Protein AF-A0A6N8EU81-F1 (afdb_monomer_lite)

Foldseek 3Di:
DDPPDPPVVVVLLLVLLCCCAPVVDPVSLVVNVVVCVVVLVVVLVVPPPVCSVVVSVVVSVVSSVCSHPPDCPVVD

pLDDT: mean 86.2, std 16.01, range [40.88, 97.25]

Sequence (76 aa):
MKYKKTQRGDFMMAELLLKAQQDQDQEATLQILNCFTPKIKASLQQVPADQREDLKQELYVKMLEVIQNFDLSELK

Structure (mmCIF, N/CA/C/O backbone):
data_AF-A0A6N8EU81-F1
#
_entry.id   AF-A0A6N8EU81-F1
#
loop_
_atom_site.group_PDB
_atom_site.id
_atom_site.type_symbol
_atom_site.label_atom_id
_atom_site.label_alt_id
_atom_site.label_comp_id
_atom_site.label_asym_id
_atom_site.label_entity_id
_atom_site.label_seq_id
_atom_site.pdbx_PDB_ins_code
_atom_site.Cartn_x
_atom_site.Cartn_y
_atom_site.Cartn_z
_atom_site.occupancy
_atom_site.B_iso_or_equiv
_atom_site.auth_seq_id
_atom_site.auth_comp_id
_atom_site.auth_asym_id
_atom_site.auth_atom_id
_atom_site.pdbx_PDB_model_num
ATOM 1 N N . MET A 1 1 ? 20.887 -18.068 19.799 1.00 40.88 1 MET A N 1
ATOM 2 C CA . MET A 1 1 ? 20.584 -16.650 19.496 1.00 40.88 1 MET A CA 1
ATOM 3 C C . MET A 1 1 ? 19.083 -16.442 19.614 1.00 40.88 1 MET A C 1
ATOM 5 O O . MET A 1 1 ? 18.337 -17.143 18.950 1.00 40.88 1 MET A O 1
ATOM 9 N N . LYS A 1 2 ? 18.631 -15.570 20.523 1.00 41.94 2 LYS A N 1
ATOM 10 C CA . LYS A 1 2 ? 17.203 -15.323 20.767 1.00 41.94 2 LYS A CA 1
ATOM 11 C C . LYS A 1 2 ? 16.687 -14.291 19.758 1.00 41.94 2 LYS A C 1
ATOM 13 O O . LYS A 1 2 ? 17.077 -13.130 19.834 1.00 41.94 2 LYS A O 1
ATOM 18 N N . TYR A 1 3 ? 15.807 -14.694 18.844 1.00 44.91 3 TYR A N 1
ATOM 19 C CA . TYR A 1 3 ? 15.019 -13.758 18.042 1.00 44.91 3 TYR A CA 1
ATOM 20 C C . TYR A 1 3 ? 13.986 -13.088 18.962 1.00 44.91 3 TYR A C 1
ATOM 22 O O . TYR A 1 3 ? 12.935 -13.646 19.253 1.00 44.91 3 TYR A O 1
ATOM 30 N N . LYS A 1 4 ? 14.314 -11.905 19.488 1.00 48.47 4 LYS A N 1
ATOM 31 C CA . LYS A 1 4 ? 13.386 -11.033 20.231 1.00 48.47 4 LYS A CA 1
ATOM 32 C C . LYS A 1 4 ? 13.432 -9.611 19.664 1.00 48.47 4 LYS A C 1
ATOM 34 O O . LYS A 1 4 ? 13.769 -8.663 20.365 1.00 48.47 4 LYS A O 1
ATOM 39 N N . LYS A 1 5 ? 13.135 -9.460 18.371 1.00 47.06 5 LYS A N 1
ATOM 40 C CA . LYS A 1 5 ? 13.017 -8.139 17.723 1.00 47.06 5 LYS A CA 1
ATOM 41 C C . LYS A 1 5 ? 11.807 -7.987 16.790 1.00 47.06 5 LYS A C 1
ATOM 43 O O . LYS A 1 5 ? 11.779 -7.044 16.014 1.00 47.06 5 LYS A O 1
ATOM 48 N N . THR A 1 6 ? 10.806 -8.863 16.893 1.00 51.06 6 THR A N 1
ATOM 49 C CA . THR A 1 6 ? 9.674 -8.882 15.944 1.00 51.06 6 THR A CA 1
ATOM 50 C C . THR A 1 6 ? 8.382 -8.278 16.510 1.00 51.06 6 THR A C 1
ATOM 52 O O . THR A 1 6 ? 7.653 -7.629 15.781 1.00 51.06 6 THR A O 1
ATOM 55 N N . GLN A 1 7 ? 8.143 -8.323 17.826 1.00 50.66 7 GLN A N 1
ATOM 56 C CA . GLN A 1 7 ? 6.827 -7.930 18.365 1.00 50.66 7 GLN A CA 1
ATOM 57 C C . GLN A 1 7 ? 6.502 -6.423 18.345 1.00 50.66 7 GLN A C 1
ATOM 59 O O . GLN A 1 7 ? 5.339 -6.058 18.449 1.00 50.66 7 GLN A O 1
ATOM 64 N N . ARG A 1 8 ? 7.492 -5.528 18.201 1.00 55.94 8 ARG A N 1
ATOM 65 C CA . ARG A 1 8 ? 7.247 -4.068 18.197 1.00 55.94 8 ARG A CA 1
ATOM 66 C C . ARG A 1 8 ? 6.797 -3.531 16.831 1.00 55.94 8 ARG A C 1
ATOM 68 O O . ARG A 1 8 ? 6.117 -2.514 16.788 1.00 55.94 8 ARG A O 1
ATOM 75 N N . GLY A 1 9 ? 7.200 -4.181 15.737 1.00 60.56 9 GLY A N 1
ATOM 76 C CA . GLY A 1 9 ? 6.823 -3.774 14.378 1.00 60.56 9 GLY A CA 1
ATOM 77 C C . GLY A 1 9 ? 5.397 -4.192 14.027 1.00 60.56 9 GLY A C 1
ATOM 78 O O . GLY A 1 9 ? 4.642 -3.388 13.491 1.00 60.56 9 GLY A O 1
ATOM 79 N N . ASP A 1 10 ? 5.018 -5.411 14.414 1.00 61.00 10 ASP A N 1
ATOM 80 C CA . ASP A 1 10 ? 3.686 -5.966 14.150 1.00 61.00 10 ASP A CA 1
ATOM 81 C C . ASP A 1 10 ? 2.594 -5.176 14.890 1.00 61.00 10 ASP A C 1
ATOM 83 O O . ASP A 1 10 ? 1.572 -4.826 14.304 1.00 61.00 10 ASP A O 1
ATOM 87 N N . PHE A 1 11 ? 2.861 -4.789 16.145 1.00 65.69 11 PHE A N 1
ATOM 88 C CA . PHE A 1 11 ? 1.953 -3.958 16.944 1.00 65.69 11 PHE A CA 1
ATOM 89 C C . PHE A 1 11 ? 1.746 -2.560 16.332 1.00 65.69 11 PHE A C 1
ATOM 91 O O . PHE A 1 11 ? 0.644 -2.024 16.361 1.00 65.69 11 PHE A O 1
ATOM 98 N N . MET A 1 12 ? 2.793 -1.989 15.726 1.00 84.00 12 MET A N 1
ATOM 99 C CA . MET A 1 12 ? 2.740 -0.677 15.073 1.00 84.00 12 MET A CA 1
ATOM 100 C C . MET A 1 12 ? 1.957 -0.716 13.753 1.00 84.00 12 MET A C 1
ATOM 102 O O . MET A 1 12 ? 1.213 0.215 13.464 1.00 84.00 12 MET A O 1
ATOM 106 N N . MET A 1 13 ? 2.090 -1.782 12.957 1.00 89.31 13 MET A N 1
ATOM 107 C CA . MET A 1 13 ? 1.325 -1.924 11.710 1.00 89.31 13 MET A CA 1
ATOM 108 C C . MET A 1 13 ? -0.166 -2.152 11.971 1.00 89.31 13 MET A C 1
ATOM 110 O O . MET A 1 13 ? -0.993 -1.554 11.288 1.00 89.31 13 MET A O 1
ATOM 114 N N . ALA A 1 14 ? -0.514 -2.963 12.975 1.00 89.62 14 ALA A N 1
ATOM 115 C CA . ALA A 1 14 ? -1.904 -3.175 13.374 1.00 89.62 14 ALA A CA 1
ATOM 116 C 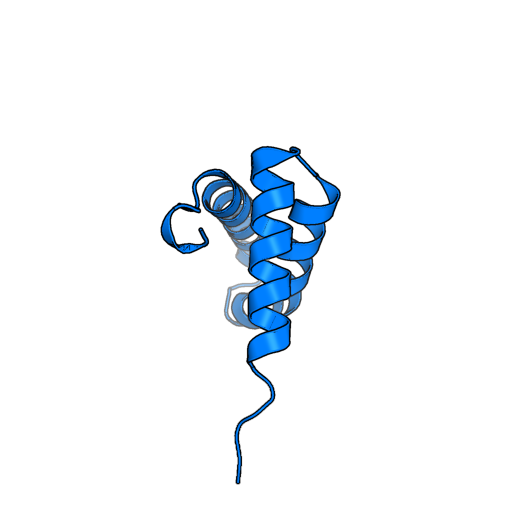C . ALA A 1 14 ? -2.578 -1.870 13.833 1.00 89.62 14 ALA A C 1
ATOM 118 O O . ALA A 1 14 ? -3.698 -1.573 13.423 1.00 89.62 14 ALA A O 1
ATOM 119 N N . GLU A 1 15 ? -1.878 -1.059 14.633 1.00 91.00 15 GLU A N 1
ATOM 120 C CA . GLU A 1 15 ? -2.379 0.245 15.082 1.00 91.00 15 GLU A CA 1
ATOM 121 C C . GLU A 1 15 ? -2.597 1.213 13.910 1.00 91.00 15 GLU A C 1
ATOM 123 O O . GLU A 1 15 ? -3.622 1.892 13.847 1.00 91.00 15 GLU A O 1
ATOM 128 N N . LEU A 1 16 ? -1.662 1.261 12.956 1.00 93.25 16 LEU A N 1
ATOM 129 C CA . LEU A 1 16 ? -1.807 2.100 11.765 1.00 93.25 16 LEU A CA 1
ATOM 130 C C . LEU A 1 16 ? -2.973 1.644 10.880 1.00 93.25 16 LEU A C 1
ATOM 132 O O . LEU A 1 16 ? -3.692 2.492 10.362 1.00 93.25 16 LEU A O 1
ATOM 136 N N . LEU A 1 17 ? -3.191 0.332 10.730 1.00 92.94 17 LEU A N 1
ATOM 137 C CA . LEU A 1 17 ? -4.329 -0.211 9.980 1.00 92.94 17 LEU A CA 1
ATOM 138 C C . LEU A 1 17 ? -5.667 0.153 10.632 1.00 92.94 17 LEU A C 1
ATOM 140 O O . LEU A 1 17 ? -6.594 0.560 9.933 1.00 92.94 17 LEU A O 1
ATOM 144 N N . LEU A 1 18 ? -5.751 0.073 11.964 1.00 92.50 18 LEU A N 1
ATOM 145 C CA . LEU A 1 18 ? -6.931 0.505 12.714 1.00 92.50 18 LEU A CA 1
ATOM 146 C C . LEU A 1 18 ? -7.227 1.992 12.482 1.00 92.50 18 LEU A C 1
ATOM 148 O O . LEU A 1 18 ? -8.348 2.321 12.104 1.00 92.50 18 LEU A O 1
ATOM 152 N N . LYS A 1 19 ? -6.227 2.872 12.624 1.00 92.88 19 LYS A N 1
ATOM 153 C CA . LYS A 1 19 ? -6.383 4.321 12.388 1.00 92.88 19 LYS A CA 1
ATOM 154 C C . LYS A 1 19 ? -6.760 4.640 10.942 1.00 92.88 19 LYS A C 1
ATOM 156 O O . LYS A 1 19 ? -7.646 5.453 10.692 1.00 92.88 19 LYS A O 1
ATOM 161 N N . ALA A 1 20 ? -6.123 3.972 9.981 1.00 93.44 20 ALA A N 1
ATOM 162 C CA . ALA A 1 20 ? -6.390 4.181 8.563 1.00 93.44 20 ALA A CA 1
ATOM 163 C C . ALA A 1 20 ? -7.835 3.808 8.181 1.00 93.44 20 ALA A C 1
ATOM 165 O O . ALA A 1 20 ? -8.452 4.517 7.389 1.00 93.44 20 ALA A O 1
ATOM 166 N N . GLN A 1 21 ? -8.387 2.725 8.746 1.00 91.69 21 GLN A N 1
ATOM 167 C CA . GLN A 1 21 ? -9.753 2.286 8.441 1.00 91.69 21 GLN A CA 1
ATOM 168 C C . GLN A 1 21 ? -10.831 2.967 9.295 1.00 91.69 21 GLN A C 1
ATOM 170 O O . GLN A 1 21 ? -11.842 3.409 8.754 1.00 91.69 21 GLN A O 1
ATOM 175 N N . GLN A 1 22 ? -10.655 3.020 10.619 1.00 87.56 22 GLN A N 1
ATOM 176 C CA . GLN A 1 22 ? -11.700 3.465 11.553 1.00 87.56 22 GLN A CA 1
ATOM 177 C C . GLN A 1 22 ? -11.761 4.984 11.667 1.00 87.56 22 GLN A C 1
ATOM 179 O O . GLN A 1 22 ? -12.846 5.559 11.604 1.00 87.56 22 GLN A O 1
ATOM 184 N N . ASP A 1 23 ? -10.598 5.625 11.783 1.00 88.00 23 ASP A N 1
ATOM 185 C CA . ASP A 1 23 ? -10.498 7.074 11.970 1.00 88.00 23 ASP A CA 1
ATOM 186 C C . ASP A 1 23 ? -10.372 7.819 10.628 1.00 88.00 23 ASP A C 1
ATOM 188 O O . ASP A 1 23 ? -10.285 9.046 10.603 1.00 88.00 23 ASP A O 1
ATOM 192 N N . GLN A 1 24 ? -10.353 7.078 9.508 1.00 86.12 24 GLN A N 1
ATOM 193 C CA . GLN A 1 24 ? -10.055 7.581 8.161 1.00 86.12 24 GLN A CA 1
ATOM 194 C C . GLN A 1 24 ? -8.758 8.408 8.121 1.00 86.12 24 GLN A C 1
ATOM 196 O O . GLN A 1 24 ? -8.637 9.381 7.370 1.00 86.12 24 GLN A O 1
ATOM 201 N N . ASP A 1 25 ? -7.782 8.021 8.948 1.00 93.06 25 ASP A N 1
ATOM 202 C CA . ASP A 1 25 ? -6.533 8.749 9.116 1.00 93.06 25 ASP A CA 1
ATOM 203 C C . ASP A 1 25 ? -5.649 8.588 7.865 1.00 93.06 25 ASP A C 1
ATOM 205 O O . ASP A 1 25 ? -5.029 7.547 7.599 1.00 93.06 25 ASP A O 1
ATOM 209 N N . GLN A 1 26 ? -5.601 9.657 7.068 1.00 92.88 26 GLN A N 1
ATOM 210 C CA . GLN A 1 26 ? -4.782 9.727 5.862 1.00 92.88 26 GLN A CA 1
ATOM 211 C C . GLN A 1 26 ? -3.287 9.658 6.182 1.00 92.88 26 GLN A C 1
ATOM 213 O O . GLN A 1 26 ? -2.526 9.084 5.403 1.00 92.88 26 GLN A O 1
ATOM 218 N N . GLU A 1 27 ? -2.861 10.186 7.328 1.00 94.44 27 GLU A N 1
ATOM 219 C CA . GLU A 1 27 ? -1.465 10.138 7.755 1.00 94.44 27 GLU A CA 1
ATOM 220 C C . GLU A 1 27 ? -1.075 8.705 8.133 1.00 94.44 27 GLU A C 1
ATOM 222 O O . GLU A 1 27 ? -0.016 8.226 7.726 1.00 94.44 27 GLU A O 1
ATOM 227 N N . ALA A 1 28 ? -1.961 7.961 8.803 1.00 94.38 28 ALA A N 1
ATOM 228 C CA . ALA A 1 28 ? -1.745 6.537 9.061 1.00 94.38 28 ALA A CA 1
ATOM 229 C C . ALA A 1 28 ? -1.620 5.733 7.754 1.00 94.38 28 ALA A C 1
ATOM 231 O O . ALA A 1 28 ? -0.709 4.913 7.606 1.00 94.38 28 ALA A O 1
ATOM 232 N N . THR A 1 29 ? -2.472 6.027 6.767 1.00 94.88 29 THR A N 1
ATOM 233 C CA . THR A 1 29 ? -2.397 5.423 5.426 1.00 94.88 29 THR A CA 1
ATOM 234 C C . THR A 1 29 ? -1.053 5.723 4.755 1.00 94.88 29 THR A C 1
ATOM 236 O O . THR A 1 29 ? -0.384 4.813 4.258 1.00 94.88 29 THR A O 1
ATOM 239 N N . LEU A 1 30 ? -0.609 6.983 4.781 1.00 95.19 30 LEU A N 1
ATOM 240 C CA . LEU A 1 30 ? 0.684 7.393 4.228 1.00 95.19 30 LEU A CA 1
ATOM 241 C C . LEU A 1 30 ? 1.856 6.709 4.936 1.00 95.19 30 LEU A C 1
ATOM 243 O O . LEU A 1 30 ? 2.801 6.280 4.274 1.00 95.19 30 LEU A O 1
ATOM 247 N N . GLN A 1 31 ? 1.801 6.554 6.258 1.00 95.25 31 GLN A N 1
ATOM 248 C CA . GLN A 1 31 ? 2.834 5.847 7.013 1.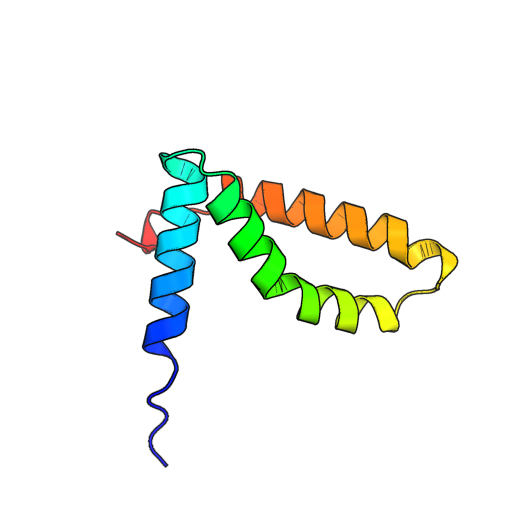00 95.25 31 GLN A CA 1
ATOM 249 C C . GLN A 1 31 ? 2.937 4.378 6.603 1.00 95.25 31 GLN A C 1
ATOM 251 O O . GLN A 1 31 ? 4.049 3.901 6.359 1.00 95.25 31 GLN A O 1
ATOM 256 N N . ILE A 1 32 ? 1.805 3.688 6.427 1.00 94.75 32 ILE A N 1
ATOM 257 C CA . ILE A 1 32 ? 1.791 2.316 5.902 1.00 94.75 32 ILE A CA 1
ATOM 258 C C . ILE A 1 32 ? 2.461 2.286 4.522 1.00 94.75 32 ILE A C 1
ATOM 260 O O . ILE A 1 32 ? 3.418 1.539 4.320 1.00 94.75 32 ILE A O 1
ATOM 264 N N . LEU A 1 33 ? 2.039 3.139 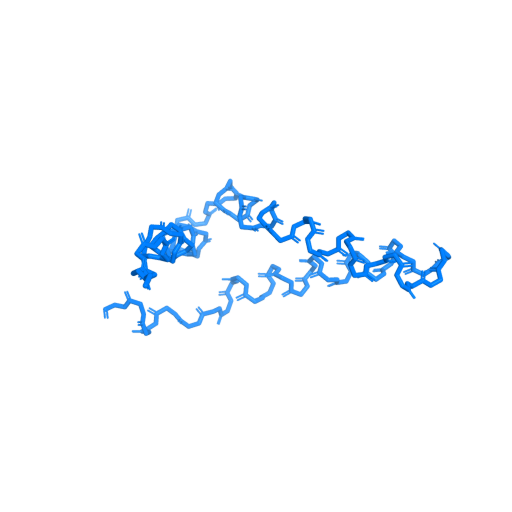3.582 1.00 94.62 33 LEU A N 1
ATOM 265 C CA . LEU A 1 33 ? 2.631 3.196 2.236 1.00 94.62 33 LEU A CA 1
ATOM 266 C C . LEU A 1 33 ? 4.145 3.484 2.265 1.00 94.62 33 LEU A C 1
ATOM 268 O O . LEU A 1 33 ? 4.927 2.882 1.516 1.00 94.62 33 LEU A O 1
ATOM 272 N N . ASN A 1 34 ? 4.590 4.366 3.158 1.00 94.12 34 ASN A N 1
ATOM 273 C CA . ASN A 1 34 ? 6.000 4.704 3.329 1.00 94.12 34 ASN A CA 1
ATOM 274 C C . ASN A 1 34 ? 6.823 3.513 3.838 1.00 94.12 34 ASN A C 1
ATOM 276 O O . ASN A 1 34 ? 7.947 3.314 3.372 1.00 94.12 34 ASN A O 1
ATOM 280 N N . CYS A 1 35 ? 6.264 2.662 4.705 1.00 93.81 35 CYS A N 1
ATOM 281 C CA . CYS A 1 35 ? 6.929 1.437 5.153 1.00 93.81 35 CYS A CA 1
ATOM 282 C C . CYS A 1 35 ? 7.196 0.445 4.008 1.00 93.81 35 CYS A C 1
ATOM 284 O O . CYS A 1 35 ? 8.218 -0.247 4.019 1.00 93.81 35 CYS A O 1
ATOM 286 N N . PHE A 1 36 ? 6.325 0.391 2.996 1.00 93.56 36 PHE A N 1
ATOM 287 C CA . PHE A 1 36 ? 6.498 -0.496 1.838 1.00 93.56 36 PHE A CA 1
ATOM 288 C C . PHE A 1 36 ? 7.268 0.142 0.678 1.00 93.56 36 PHE A C 1
ATOM 290 O O . PHE A 1 36 ? 7.822 -0.580 -0.153 1.00 93.56 36 PHE A O 1
ATOM 297 N N . THR A 1 37 ? 7.393 1.470 0.644 1.00 93.19 37 THR A N 1
ATOM 298 C CA . THR A 1 37 ? 8.083 2.202 -0.431 1.00 93.19 37 THR A CA 1
ATOM 299 C C . THR A 1 37 ? 9.496 1.675 -0.739 1.00 93.19 37 THR A C 1
ATOM 301 O O . THR A 1 37 ? 9.804 1.498 -1.920 1.00 93.19 37 THR A O 1
ATOM 304 N N . PRO A 1 38 ? 10.366 1.347 0.242 1.00 94.38 38 PRO A N 1
ATOM 305 C CA . PRO A 1 38 ? 11.675 0.758 -0.049 1.00 94.38 38 PRO A CA 1
ATOM 306 C C . PRO A 1 38 ? 11.583 -0.589 -0.780 1.00 94.38 38 PRO A C 1
ATOM 308 O O . PRO A 1 38 ? 12.350 -0.841 -1.710 1.00 94.38 38 PRO A O 1
ATOM 311 N N . LYS A 1 39 ? 10.619 -1.440 -0.401 1.00 93.62 39 LYS A N 1
ATOM 312 C CA . LYS A 1 39 ? 10.403 -2.759 -1.019 1.00 93.62 39 LYS A CA 1
ATOM 313 C C . LYS A 1 39 ? 9.829 -2.639 -2.430 1.00 93.62 39 LYS A C 1
ATOM 315 O O . LYS A 1 39 ? 10.269 -3.355 -3.329 1.00 93.62 39 LYS A O 1
ATOM 320 N N . ILE A 1 40 ? 8.900 -1.705 -2.638 1.00 94.00 40 ILE A N 1
ATOM 321 C CA . ILE A 1 40 ? 8.337 -1.393 -3.958 1.00 94.00 40 ILE A CA 1
ATOM 322 C C . ILE A 1 40 ? 9.446 -0.891 -4.881 1.00 94.00 40 ILE A C 1
ATOM 324 O O . ILE A 1 40 ? 9.649 -1.449 -5.955 1.00 94.00 40 ILE A O 1
ATOM 328 N N . LYS A 1 41 ? 10.238 0.095 -4.436 1.00 93.69 41 LYS A N 1
ATOM 329 C CA . LYS A 1 41 ? 11.362 0.635 -5.216 1.00 93.69 41 LYS A CA 1
ATOM 330 C C . LYS A 1 41 ? 12.370 -0.441 -5.607 1.00 93.69 41 LYS A C 1
ATOM 332 O O . LYS A 1 41 ? 12.824 -0.436 -6.746 1.00 93.69 41 LYS A O 1
ATOM 337 N N . ALA A 1 42 ? 12.708 -1.348 -4.688 1.00 95.12 42 ALA A N 1
ATOM 338 C CA . ALA A 1 42 ? 13.612 -2.460 -4.970 1.00 95.12 42 ALA A CA 1
ATOM 339 C C . ALA A 1 42 ? 13.029 -3.429 -6.014 1.00 95.12 42 ALA A C 1
ATOM 341 O O . ALA A 1 42 ? 13.742 -3.848 -6.922 1.00 95.12 42 ALA A O 1
ATOM 342 N N . SER A 1 43 ? 11.733 -3.735 -5.925 1.00 93.38 43 SER A N 1
ATOM 343 C CA . SER A 1 43 ? 11.046 -4.627 -6.872 1.00 93.38 43 SER A CA 1
ATOM 344 C C . SER A 1 43 ? 10.957 -4.007 -8.273 1.00 93.38 43 SER A C 1
ATOM 346 O O . SER A 1 43 ? 11.250 -4.669 -9.265 1.00 93.38 43 SER A O 1
ATOM 348 N N . LEU A 1 44 ? 10.662 -2.706 -8.362 1.00 95.75 44 LEU A N 1
ATOM 349 C CA . LEU A 1 44 ? 10.569 -1.968 -9.627 1.00 95.75 44 LEU A CA 1
ATOM 350 C C . LEU A 1 44 ? 11.897 -1.873 -10.393 1.00 95.75 44 LEU A C 1
ATOM 352 O O . LEU A 1 44 ? 11.881 -1.633 -11.598 1.00 95.75 44 LEU A O 1
ATOM 356 N N . GLN A 1 45 ? 13.053 -2.084 -9.750 1.00 95.31 45 GLN A N 1
ATOM 357 C CA . GLN A 1 45 ? 14.337 -2.110 -10.470 1.00 95.31 45 GLN A CA 1
ATOM 358 C C . GLN A 1 45 ? 14.411 -3.236 -11.508 1.00 95.31 45 GLN A C 1
ATOM 360 O O . GLN A 1 45 ? 15.156 -3.121 -12.47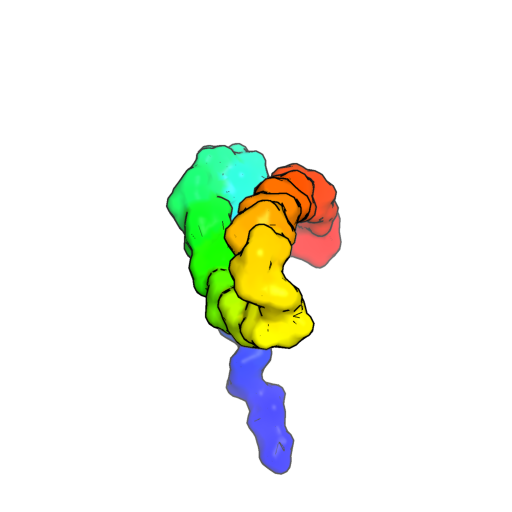8 1.00 95.31 45 GLN A O 1
ATOM 365 N N . GLN A 1 46 ? 13.627 -4.301 -11.324 1.00 94.50 46 GLN A N 1
ATOM 366 C CA . GLN A 1 46 ? 13.581 -5.461 -12.219 1.00 94.50 46 GLN A CA 1
ATOM 367 C C . GLN A 1 46 ? 12.658 -5.244 -13.430 1.00 94.50 46 GLN A C 1
ATOM 369 O O . GLN A 1 46 ? 12.603 -6.081 -14.324 1.00 94.50 46 GLN A O 1
ATOM 374 N N . VAL A 1 47 ? 11.935 -4.124 -13.464 1.00 95.38 47 VAL A N 1
ATOM 375 C CA . VAL A 1 47 ? 10.927 -3.801 -14.479 1.00 95.38 47 VAL A CA 1
ATOM 376 C C . VAL A 1 47 ? 11.566 -2.919 -15.563 1.00 95.38 47 VAL A C 1
ATOM 378 O O . VAL A 1 47 ? 12.433 -2.097 -15.230 1.00 95.38 47 VAL A O 1
ATOM 381 N N . PRO A 1 48 ? 11.179 -3.048 -16.846 1.00 97.06 48 PRO A N 1
ATOM 382 C CA . PRO A 1 48 ? 11.590 -2.124 -17.905 1.00 97.06 48 PRO A CA 1
ATOM 383 C C . PRO A 1 48 ? 11.291 -0.661 -17.554 1.00 97.06 48 PRO A C 1
ATOM 385 O O . PRO A 1 48 ? 10.253 -0.356 -16.971 1.00 97.06 48 PRO A O 1
ATOM 388 N N . ALA A 1 49 ? 12.221 0.250 -17.857 1.00 95.12 49 ALA A N 1
ATOM 389 C CA . ALA A 1 49 ? 12.169 1.634 -17.374 1.00 95.12 49 ALA A CA 1
ATOM 390 C C . ALA A 1 49 ? 10.913 2.401 -17.823 1.00 95.12 49 ALA A C 1
ATOM 392 O O . ALA A 1 49 ? 10.386 3.203 -17.057 1.00 95.12 49 ALA A O 1
ATOM 393 N N . ASP A 1 50 ? 10.437 2.109 -19.027 1.00 96.75 50 ASP A N 1
ATOM 394 C CA . ASP A 1 50 ? 9.222 2.629 -19.651 1.00 96.75 50 ASP A CA 1
ATOM 395 C C . ASP A 1 50 ? 7.930 2.181 -18.948 1.00 96.75 50 ASP A C 1
ATOM 397 O O . ASP A 1 50 ? 6.930 2.880 -19.030 1.00 96.75 50 ASP A O 1
ATOM 401 N N . GLN A 1 51 ? 7.956 1.070 -18.207 1.00 96.88 51 GLN A N 1
ATOM 402 C CA . GLN A 1 51 ? 6.787 0.505 -17.513 1.00 96.88 51 GLN A CA 1
ATOM 403 C C . GLN A 1 51 ? 6.805 0.749 -15.995 1.00 96.88 51 GLN A C 1
ATOM 405 O O . GLN A 1 51 ? 5.833 0.466 -15.294 1.00 96.88 51 GLN A O 1
ATOM 410 N N . ARG A 1 52 ? 7.924 1.249 -15.450 1.00 95.75 52 ARG A N 1
ATOM 411 C CA . ARG A 1 52 ? 8.129 1.378 -13.996 1.00 95.75 52 ARG A CA 1
ATOM 412 C C . ARG A 1 52 ? 7.134 2.306 -13.322 1.00 95.75 52 ARG A C 1
ATOM 414 O O . ARG A 1 52 ? 6.709 1.994 -12.214 1.00 95.75 52 ARG A O 1
ATOM 421 N N . GLU A 1 53 ? 6.831 3.455 -13.922 1.00 95.75 53 GLU A N 1
ATOM 422 C CA . GLU A 1 53 ? 5.967 4.446 -13.271 1.00 95.75 53 GLU A CA 1
ATOM 423 C C . GLU A 1 53 ? 4.504 3.999 -13.271 1.00 95.75 53 GLU A C 1
ATOM 425 O O . GLU A 1 53 ? 3.858 4.081 -12.228 1.00 95.75 53 GLU A O 1
ATOM 430 N N . ASP A 1 54 ? 4.026 3.424 -14.374 1.00 97.25 54 ASP A N 1
ATOM 431 C CA . ASP A 1 54 ? 2.667 2.883 -14.465 1.00 97.25 54 ASP A CA 1
ATOM 432 C C . ASP A 1 54 ? 2.461 1.756 -13.444 1.00 97.25 54 ASP A C 1
ATOM 434 O O . ASP A 1 54 ? 1.543 1.804 -12.622 1.00 97.25 54 ASP A O 1
ATOM 438 N N . LEU A 1 55 ? 3.386 0.790 -13.401 1.00 96.62 55 LEU A N 1
ATOM 439 C CA . LEU A 1 55 ? 3.321 -0.304 -12.431 1.00 96.62 55 LEU A CA 1
ATOM 440 C C . LEU A 1 55 ? 3.455 0.197 -10.987 1.00 96.62 55 LEU A C 1
ATOM 442 O O . LEU A 1 55 ? 2.809 -0.327 -10.080 1.00 96.62 55 LEU A O 1
ATOM 446 N N . LYS A 1 56 ? 4.284 1.220 -10.746 1.00 96.12 56 LYS A N 1
ATOM 447 C CA . LYS A 1 56 ? 4.397 1.848 -9.426 1.00 96.12 56 LYS A CA 1
ATOM 448 C C . LYS A 1 56 ? 3.046 2.382 -8.971 1.00 96.12 56 LYS A C 1
ATOM 450 O O . LYS A 1 56 ? 2.648 2.107 -7.841 1.00 96.12 56 LYS A O 1
ATOM 455 N N . GLN A 1 57 ? 2.355 3.129 -9.825 1.00 96.56 57 GLN A N 1
ATOM 456 C CA . GLN A 1 57 ? 1.046 3.691 -9.503 1.00 96.56 57 GLN A CA 1
ATOM 457 C C . GLN A 1 57 ? 0.011 2.594 -9.251 1.00 96.56 57 GLN A C 1
ATOM 459 O O . GLN A 1 57 ? -0.677 2.646 -8.233 1.00 96.56 57 GLN A O 1
ATOM 464 N N . GLU A 1 58 ? -0.036 1.562 -10.096 1.00 97.00 58 GLU A N 1
ATOM 465 C CA . GLU A 1 58 ? -0.945 0.425 -9.910 1.00 97.00 58 GLU A CA 1
ATOM 466 C C . GLU A 1 58 ? -0.728 -0.267 -8.554 1.00 97.00 58 GLU A C 1
ATOM 468 O O . GLU A 1 58 ? -1.687 -0.574 -7.844 1.00 97.00 58 GLU A O 1
ATOM 473 N N . LEU A 1 59 ? 0.531 -0.466 -8.150 1.00 96.12 59 LEU A N 1
ATOM 474 C CA . LEU A 1 59 ? 0.860 -1.046 -6.847 1.00 96.12 59 LEU A CA 1
ATOM 475 C C . LEU A 1 59 ? 0.376 -0.169 -5.687 1.00 96.12 59 LEU A C 1
ATOM 477 O O . LEU A 1 59 ? -0.164 -0.703 -4.720 1.00 96.12 59 LEU A O 1
ATOM 481 N N . TYR A 1 60 ? 0.531 1.155 -5.772 1.00 95.88 60 TYR A N 1
ATOM 482 C CA . TYR A 1 60 ? 0.024 2.061 -4.738 1.00 95.88 60 TYR A CA 1
ATOM 483 C C . TYR A 1 60 ? -1.507 2.044 -4.655 1.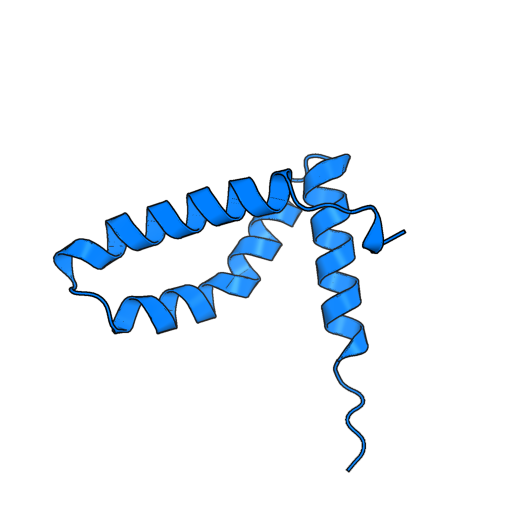00 95.88 60 TYR A C 1
ATOM 485 O O . TYR A 1 60 ? -2.041 2.005 -3.548 1.00 95.88 60 TYR A O 1
ATOM 493 N N . VAL A 1 61 ? -2.215 2.009 -5.789 1.00 96.44 61 VAL A N 1
ATOM 494 C CA . VAL A 1 61 ? -3.684 1.895 -5.810 1.00 96.44 61 VAL A CA 1
ATOM 495 C C . VAL A 1 61 ? -4.133 0.587 -5.160 1.00 96.44 61 VAL A C 1
ATOM 497 O O . VAL A 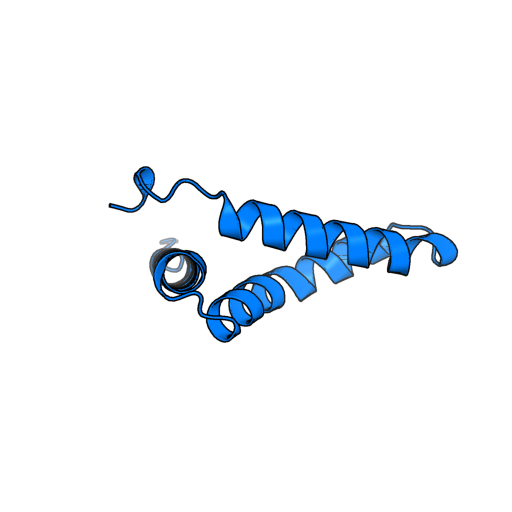1 61 ? -4.939 0.614 -4.232 1.00 96.44 61 VAL A O 1
ATOM 500 N N . LYS A 1 62 ? -3.535 -0.548 -5.541 1.00 96.62 62 LYS A N 1
ATOM 501 C CA . LYS A 1 62 ? -3.839 -1.848 -4.918 1.00 96.62 62 LYS A CA 1
ATOM 502 C C . LYS A 1 62 ? -3.542 -1.864 -3.424 1.00 96.62 62 LYS A C 1
ATOM 504 O O . LYS A 1 62 ? -4.276 -2.471 -2.654 1.00 96.62 62 LYS A O 1
ATOM 509 N N . MET A 1 63 ? -2.475 -1.200 -2.986 1.00 95.56 63 MET A N 1
ATOM 510 C CA . MET A 1 63 ? -2.187 -1.080 -1.560 1.00 95.56 63 MET A CA 1
ATOM 511 C C . MET A 1 63 ? -3.269 -0.302 -0.814 1.00 95.56 63 MET A C 1
ATOM 513 O O . MET A 1 63 ? -3.643 -0.720 0.276 1.00 95.56 63 MET A O 1
ATOM 517 N N . LEU A 1 64 ? -3.779 0.793 -1.382 1.00 94.75 64 LEU A N 1
ATOM 518 C CA . LEU A 1 64 ? -4.884 1.545 -0.784 1.00 94.75 64 LEU A CA 1
ATOM 519 C C . LEU A 1 64 ? -6.140 0.677 -0.658 1.00 94.75 64 LEU A C 1
ATOM 521 O O . LEU A 1 64 ? -6.755 0.648 0.405 1.00 94.75 64 LEU A O 1
ATOM 525 N N . GLU A 1 65 ? -6.476 -0.080 -1.703 1.00 95.44 65 GLU A N 1
ATOM 526 C CA . GLU A 1 65 ? -7.601 -1.023 -1.684 1.00 95.44 65 GLU A CA 1
ATOM 527 C C . GLU A 1 65 ? -7.421 -2.097 -0.607 1.00 95.44 65 GLU A C 1
ATOM 529 O O . GLU A 1 65 ? -8.350 -2.383 0.147 1.00 95.44 65 GLU A O 1
ATOM 534 N N . VAL A 1 66 ? -6.222 -2.675 -0.495 1.00 95.00 66 VAL A N 1
ATOM 535 C CA . VAL A 1 66 ? -5.916 -3.669 0.540 1.00 95.00 66 VAL A CA 1
ATOM 536 C C . VAL A 1 66 ? -6.020 -3.051 1.929 1.00 95.00 66 VAL A C 1
ATOM 538 O O . VAL A 1 66 ? -6.649 -3.648 2.790 1.00 95.00 66 VAL A O 1
ATOM 541 N N . ILE A 1 67 ? -5.463 -1.857 2.155 1.00 93.38 67 ILE A N 1
ATOM 542 C CA . ILE A 1 67 ? -5.543 -1.165 3.450 1.00 93.38 67 ILE A CA 1
ATOM 543 C C . ILE A 1 67 ? -7.000 -0.931 3.849 1.00 93.38 67 ILE A C 1
ATOM 545 O O . ILE A 1 67 ? -7.331 -1.132 5.010 1.00 93.38 67 ILE A O 1
ATOM 549 N N . GLN A 1 68 ? -7.873 -0.551 2.914 1.00 91.81 68 GLN A N 1
ATOM 550 C CA . GLN A 1 68 ? -9.288 -0.288 3.197 1.00 91.81 68 GLN A CA 1
ATOM 551 C C . GLN A 1 68 ? -10.107 -1.558 3.456 1.00 91.81 68 GLN A C 1
ATOM 553 O O . GLN A 1 68 ? -11.036 -1.523 4.255 1.00 91.81 68 GLN A O 1
ATOM 558 N N . ASN A 1 69 ? -9.771 -2.664 2.789 1.00 92.50 69 ASN A N 1
ATOM 559 C CA . ASN A 1 69 ? -10.544 -3.910 2.845 1.00 92.50 69 ASN A CA 1
ATOM 560 C C . ASN A 1 69 ? -9.917 -4.986 3.742 1.00 92.50 69 ASN A C 1
ATOM 562 O O . ASN A 1 69 ? -10.430 -6.103 3.804 1.00 92.50 69 ASN A O 1
ATOM 566 N N . PHE A 1 70 ? -8.794 -4.689 4.397 1.00 91.31 70 PHE A N 1
ATOM 567 C CA . PHE A 1 70 ? -8.118 -5.637 5.275 1.00 91.31 70 PHE A CA 1
ATOM 568 C C . PHE A 1 70 ? -9.036 -6.028 6.438 1.00 91.31 70 PHE A C 1
ATOM 570 O O . PHE A 1 70 ? -9.552 -5.157 7.138 1.00 91.31 70 PHE A O 1
ATOM 577 N N . ASP A 1 71 ? -9.229 -7.328 6.658 1.00 89.75 71 ASP A N 1
ATOM 578 C CA . ASP A 1 71 ? -10.065 -7.808 7.753 1.00 89.75 71 ASP A CA 1
ATOM 579 C C . ASP A 1 71 ? -9.344 -7.631 9.098 1.00 89.75 71 ASP A C 1
ATOM 581 O O . ASP A 1 71 ? -8.363 -8.306 9.405 1.00 89.75 71 ASP A O 1
ATOM 585 N N . LEU A 1 72 ? -9.843 -6.701 9.911 1.00 85.19 72 LEU A N 1
ATOM 586 C CA . LEU A 1 72 ? -9.318 -6.420 11.247 1.00 85.19 72 LEU A CA 1
ATOM 587 C C . LEU A 1 72 ? -9.886 -7.357 12.325 1.00 85.19 72 LEU A C 1
ATOM 589 O O . LEU A 1 72 ? -9.560 -7.188 13.501 1.00 85.19 72 LEU A O 1
ATOM 593 N N . SER A 1 73 ? -10.751 -8.316 11.975 1.00 82.50 73 SER A N 1
ATOM 594 C CA . SER A 1 73 ? -11.336 -9.257 12.937 1.00 82.50 73 SER A CA 1
ATOM 595 C C . SER A 1 73 ? -10.280 -10.125 13.628 1.00 82.50 73 SER A C 1
ATOM 597 O O . SER A 1 73 ? -10.423 -10.418 14.812 1.00 82.50 73 SER A O 1
ATOM 599 N N . GLU A 1 74 ? -9.184 -10.442 12.936 1.00 67.00 74 GLU A N 1
ATOM 600 C CA . GLU A 1 74 ? -8.054 -11.209 13.479 1.00 67.00 74 GLU A CA 1
ATOM 601 C C . GLU A 1 74 ? -7.119 -10.382 14.383 1.00 67.00 74 GLU A C 1
ATOM 603 O O . GLU A 1 74 ? -6.238 -10.940 15.036 1.00 67.00 74 GLU A O 1
ATOM 608 N N . LEU A 1 75 ? -7.290 -9.055 14.427 1.00 67.44 75 LEU A N 1
ATOM 609 C CA . LEU A 1 75 ? -6.494 -8.141 15.257 1.00 67.44 75 LEU A CA 1
ATOM 610 C C . LEU A 1 75 ? -7.179 -7.775 16.588 1.00 67.44 75 LEU A C 1
ATOM 612 O O . LEU A 1 75 ? -6.605 -7.006 17.362 1.00 67.44 75 LEU A O 1
ATOM 616 N N . LYS A 1 76 ? -8.393 -8.287 16.838 1.00 53.62 76 LYS A N 1
ATOM 617 C CA . LYS A 1 76 ? -9.186 -8.046 18.056 1.00 53.62 76 LYS A CA 1
ATOM 618 C C . LYS A 1 76 ? -8.955 -9.081 19.151 1.00 53.62 76 LYS A C 1
ATOM 620 O O . LYS A 1 76 ? -8.747 -10.269 18.829 1.00 53.62 76 LYS A O 1
#

Radius of gyration: 14.79 Å; chains: 1; bounding box: 32×27×40 Å

InterPro domains:
  IPR024760 Helix-turn-helix, conjugative transposon-like [PF12645] (15-71)

Organism: Paenibacillus macerans (NCBI:txid44252)

Secondary structure (DSSP, 8-state):
-----SHHHHHHHHHHHHHHHHS--HHHHHHHHHHHHHHHHHHHTTS-TTTHHHHHHHHHHHHHHHHHH--GGGG-